Protein AF-A0A2E5CBN3-F1 (afdb_monomer_lite)

Foldseek 3Di:
DDDDPPPPPPPPPPQLVQVVVLVVDPLSVLVLQCCVCVPVNDPGSVRVSPDDFFDDKDKDKDPCDDDVVCRPFTWMWIWTHGPFKIWIWIAGSRVGGTPDIDMDTPD

Secondary structure (DSSP, 8-state):
-------------THHHHHHHHTT-HHHHHHHHIIIIIIT--S-HHHHHT-SS-SEEEEEE-TT---TT-TT--EEEEEEE-SSEEEEEEEETTTTEEEEEEEEE--

Radius of gyration: 17.59 Å; chains: 1; bounding box: 34×34×66 Å

pLDDT: mean 86.28, std 16.52, range [38.69, 98.19]

Structure (mmCIF, N/CA/C/O backbone):
data_AF-A0A2E5CBN3-F1
#
_entry.id   AF-A0A2E5CBN3-F1
#
loop_
_atom_site.group_PDB
_atom_site.id
_atom_site.type_symbol
_atom_site.label_atom_id
_atom_site.label_alt_id
_atom_site.label_comp_id
_atom_site.label_asym_id
_atom_site.label_entity_id
_atom_site.label_seq_id
_atom_site.pdbx_PDB_ins_code
_atom_site.Cartn_x
_atom_site.Cartn_y
_atom_site.Cartn_z
_atom_site.occupancy
_atom_site.B_iso_or_equiv
_atom_site.auth_seq_id
_atom_site.auth_comp_id
_atom_site.auth_asym_id
_atom_site.auth_atom_id
_atom_site.pdbx_PDB_model_num
ATOM 1 N N . MET A 1 1 ? -19.555 -25.299 46.881 1.00 38.69 1 MET A N 1
ATOM 2 C CA . MET A 1 1 ? -18.994 -24.138 46.156 1.00 38.69 1 MET A CA 1
ATOM 3 C C . MET A 1 1 ? -19.001 -24.475 44.674 1.00 38.69 1 MET A C 1
ATOM 5 O O . MET A 1 1 ? -18.333 -25.422 44.290 1.00 38.69 1 MET A O 1
ATOM 9 N N . LYS A 1 2 ? -19.847 -23.811 43.877 1.00 40.69 2 LYS A N 1
ATOM 10 C CA . LYS A 1 2 ? -19.950 -24.037 42.427 1.00 40.69 2 LYS A CA 1
ATOM 11 C C . LYS A 1 2 ? -19.007 -23.062 41.725 1.00 40.69 2 LYS A C 1
ATOM 13 O O . LYS A 1 2 ? -19.270 -21.865 41.715 1.00 40.69 2 LYS A O 1
ATOM 18 N N . THR A 1 3 ? -17.902 -23.568 41.197 1.00 48.91 3 THR A N 1
ATOM 19 C CA . THR A 1 3 ? -16.947 -22.812 40.383 1.00 48.91 3 THR A CA 1
ATOM 20 C C . THR A 1 3 ? -17.568 -22.580 39.007 1.00 48.91 3 THR A C 1
ATOM 22 O O . THR A 1 3 ? -17.665 -23.496 38.196 1.00 48.91 3 THR A O 1
ATOM 25 N N . ILE A 1 4 ? -18.048 -21.361 38.763 1.00 57.66 4 ILE A N 1
ATOM 26 C CA . ILE A 1 4 ? -18.465 -20.908 37.434 1.00 57.66 4 ILE A CA 1
ATOM 27 C C . ILE A 1 4 ? -17.188 -20.493 36.703 1.00 57.66 4 ILE A C 1
ATOM 29 O O . ILE A 1 4 ? -16.579 -19.475 37.022 1.00 57.66 4 ILE A O 1
ATOM 33 N N . PHE A 1 5 ? -16.754 -21.329 35.762 1.00 51.06 5 PHE A N 1
ATOM 34 C CA . PHE A 1 5 ? -15.667 -21.023 34.841 1.00 51.06 5 PHE A CA 1
ATOM 35 C C . PHE A 1 5 ? -16.190 -19.998 33.826 1.00 51.06 5 PHE A C 1
ATOM 37 O O . PHE A 1 5 ? -16.968 -20.336 32.935 1.00 51.06 5 PHE A O 1
ATOM 44 N N . PHE A 1 6 ? -15.807 -18.732 33.990 1.00 52.16 6 PHE A N 1
ATOM 45 C CA . PHE A 1 6 ? -16.027 -17.703 32.978 1.00 52.16 6 PHE A CA 1
ATOM 46 C C . PHE A 1 6 ? -15.103 -17.994 31.793 1.00 52.16 6 PHE A C 1
ATOM 48 O O . PHE A 1 6 ? -13.895 -17.778 31.855 1.00 52.16 6 PHE A O 1
ATOM 55 N N . PHE A 1 7 ? -15.679 -18.521 30.716 1.00 49.94 7 PHE A N 1
ATOM 56 C CA . PHE A 1 7 ? -15.010 -18.645 29.429 1.00 49.94 7 PHE A CA 1
ATOM 57 C C . PHE A 1 7 ? -14.899 -17.231 28.837 1.00 49.94 7 PHE A C 1
ATOM 59 O O . PHE A 1 7 ? -15.858 -16.713 28.266 1.00 49.94 7 PHE A O 1
ATOM 66 N N . LEU A 1 8 ? -13.753 -16.569 29.029 1.00 47.59 8 LEU A N 1
ATOM 67 C CA . LEU A 1 8 ? -13.408 -15.381 28.251 1.00 47.59 8 LEU A CA 1
ATOM 68 C C . LEU A 1 8 ? -13.242 -15.826 26.795 1.00 47.59 8 LEU A C 1
ATOM 70 O O . LEU A 1 8 ? -12.199 -16.354 26.413 1.00 47.59 8 LEU A O 1
ATOM 74 N N . MET A 1 9 ? -14.276 -15.631 25.978 1.00 49.75 9 MET A N 1
ATOM 75 C CA . MET A 1 9 ? -14.101 -15.627 24.531 1.00 49.75 9 MET A CA 1
ATOM 76 C C . MET A 1 9 ? -13.244 -14.412 24.183 1.00 49.75 9 MET A C 1
ATOM 78 O O . MET A 1 9 ? -13.728 -13.282 24.151 1.00 49.75 9 MET A O 1
ATOM 82 N N . ALA A 1 10 ? -11.956 -14.647 23.954 1.00 50.69 10 ALA A N 1
ATOM 83 C CA . ALA A 1 10 ? -11.115 -13.704 23.243 1.00 50.69 10 ALA A CA 1
ATOM 84 C C . ALA A 1 10 ? -11.666 -13.604 21.816 1.00 50.69 10 ALA A C 1
ATOM 86 O O . ALA A 1 10 ? -11.451 -14.488 20.988 1.00 50.69 10 ALA A O 1
ATOM 87 N N . VAL A 1 11 ? -12.444 -12.557 21.552 1.00 49.88 11 VAL A N 1
ATOM 88 C CA . VAL A 1 11 ? -12.840 -12.185 20.195 1.00 49.88 11 VAL A CA 1
ATOM 89 C C . VAL A 1 11 ? -11.599 -11.579 19.549 1.00 49.88 11 VAL A C 1
ATOM 91 O O . VAL A 1 11 ? -11.371 -10.375 19.620 1.00 49.88 11 VAL A O 1
ATOM 94 N N . SER A 1 12 ? -10.731 -12.422 18.996 1.00 50.66 12 SER A N 1
ATOM 95 C CA . SER A 1 12 ? -9.641 -11.966 18.139 1.00 50.66 12 SER A CA 1
ATOM 96 C C . SER A 1 12 ? -10.286 -11.307 16.921 1.00 50.66 12 SER A C 1
ATOM 98 O O . SER A 1 12 ? -10.984 -11.971 16.153 1.00 50.66 12 SER A O 1
ATOM 100 N N . SER A 1 13 ? -10.115 -9.996 16.765 1.00 52.97 13 SER A N 1
ATOM 101 C CA . SER A 1 13 ? -10.627 -9.263 15.612 1.00 52.97 13 SER A CA 1
ATOM 102 C C . SER A 1 13 ? -10.019 -9.845 14.331 1.00 52.97 13 SER A C 1
ATOM 104 O O . SER A 1 13 ? -8.805 -9.853 14.142 1.00 52.97 13 SER A O 1
ATOM 106 N N . VAL A 1 14 ? -10.873 -10.349 13.436 1.00 53.47 14 VAL A N 1
ATOM 107 C CA . VAL A 1 14 ? -10.463 -10.964 12.158 1.00 53.47 14 VAL A CA 1
ATOM 108 C C . VAL A 1 14 ? -9.630 -9.991 11.305 1.00 53.47 14 VAL A C 1
ATOM 110 O O . VAL A 1 14 ? -8.757 -10.421 10.568 1.00 53.47 14 VAL A O 1
ATOM 113 N N . LYS A 1 15 ? -9.796 -8.676 11.488 1.00 55.41 15 LYS A N 1
ATOM 114 C CA . LYS A 1 15 ? -9.098 -7.621 10.733 1.00 55.41 15 LYS A CA 1
ATOM 115 C C . LYS A 1 15 ? -7.606 -7.482 11.045 1.00 55.41 15 LYS A C 1
ATOM 117 O O . LYS A 1 15 ? -6.818 -7.147 10.166 1.00 55.41 15 LYS A O 1
ATOM 122 N N . ALA A 1 16 ? -7.183 -7.795 12.273 1.00 57.44 16 ALA A N 1
ATOM 123 C CA . ALA A 1 16 ? -5.759 -7.795 12.617 1.00 57.44 16 ALA A CA 1
ATOM 124 C C . ALA A 1 16 ? -4.986 -8.907 11.871 1.00 57.44 16 ALA A C 1
ATOM 126 O O . ALA A 1 16 ? -3.759 -8.852 11.757 1.00 57.44 16 ALA A O 1
ATOM 127 N N . TYR A 1 17 ? -5.697 -9.913 11.346 1.00 66.25 17 TYR A N 1
ATOM 128 C CA . TYR A 1 17 ? -5.106 -11.056 10.657 1.00 66.25 17 TYR A CA 1
ATOM 129 C C . TYR A 1 17 ? -4.481 -10.688 9.306 1.00 66.25 17 TYR A C 1
ATOM 131 O O . TYR A 1 17 ? -3.398 -11.179 8.991 1.00 66.25 17 TYR A O 1
ATOM 139 N N . GLU A 1 18 ? -5.118 -9.819 8.519 1.00 82.50 18 GLU A N 1
ATOM 140 C CA . GLU A 1 18 ? -4.651 -9.470 7.168 1.00 82.50 18 GLU A CA 1
ATOM 141 C C . GLU A 1 18 ? -3.301 -8.759 7.212 1.00 82.50 18 GLU A C 1
ATOM 143 O O . GLU A 1 18 ? -2.340 -9.198 6.577 1.00 82.50 18 GLU A O 1
ATOM 148 N N . CYS A 1 19 ? -3.183 -7.725 8.051 1.00 89.44 19 CYS A N 1
ATOM 149 C CA . CYS A 1 19 ? -1.904 -7.065 8.284 1.00 89.44 19 CYS A CA 1
ATOM 150 C C . CYS A 1 19 ? -0.844 -8.060 8.766 1.00 89.44 19 CYS A C 1
ATOM 152 O O . CYS A 1 19 ? 0.248 -8.101 8.200 1.00 89.44 19 CYS A O 1
ATOM 154 N N . ALA A 1 20 ? -1.160 -8.906 9.754 1.00 89.75 20 ALA A N 1
ATOM 155 C CA . ALA A 1 20 ? -0.226 -9.912 10.261 1.00 89.75 20 ALA A CA 1
ATOM 156 C C . ALA A 1 20 ? 0.227 -10.906 9.175 1.00 89.75 20 ALA A C 1
ATOM 158 O O . ALA A 1 20 ? 1.378 -11.348 9.175 1.00 89.75 20 ALA A O 1
ATOM 159 N N . HIS A 1 21 ? -0.650 -11.243 8.229 1.00 89.56 21 HIS A N 1
ATOM 160 C CA . HIS A 1 21 ? -0.308 -12.064 7.076 1.00 89.56 21 HIS A CA 1
ATOM 161 C C . HIS A 1 21 ? 0.649 -11.332 6.123 1.00 89.56 21 HIS A C 1
ATOM 163 O O . HIS A 1 21 ? 1.645 -11.916 5.691 1.00 89.56 21 HIS A O 1
ATOM 169 N N . PHE A 1 22 ? 0.406 -10.050 5.842 1.00 93.94 22 PHE A N 1
ATOM 170 C CA . PHE A 1 22 ? 1.279 -9.235 4.992 1.00 93.94 22 PHE A CA 1
ATOM 171 C C . PHE A 1 22 ? 2.653 -8.974 5.610 1.00 93.94 22 PHE A C 1
ATOM 173 O O . PHE A 1 22 ? 3.625 -8.875 4.867 1.00 93.94 22 PHE A O 1
ATOM 180 N N . MET A 1 23 ? 2.765 -8.948 6.943 1.00 93.44 23 MET A N 1
ATOM 181 C CA . MET A 1 23 ? 4.040 -8.733 7.643 1.00 93.44 23 MET A CA 1
ATOM 182 C C . MET A 1 23 ? 5.111 -9.805 7.366 1.00 93.44 23 MET A C 1
ATOM 184 O O . MET A 1 23 ? 6.268 -9.628 7.739 1.00 93.44 23 MET A O 1
ATOM 188 N N . LYS A 1 24 ? 4.752 -10.920 6.719 1.00 93.88 24 LYS A N 1
ATOM 189 C CA . LYS A 1 24 ? 5.677 -12.007 6.360 1.00 93.88 24 LYS A CA 1
ATOM 190 C C . LYS A 1 24 ? 6.430 -11.770 5.047 1.00 93.88 24 LYS A C 1
ATOM 192 O O . LYS A 1 24 ? 7.335 -12.538 4.735 1.00 93.88 24 LYS A O 1
ATOM 197 N N . ASP A 1 25 ? 6.053 -10.748 4.283 1.00 95.81 25 ASP A N 1
ATOM 198 C CA . ASP A 1 25 ? 6.631 -10.418 2.981 1.00 95.81 25 ASP A CA 1
ATOM 199 C C . ASP A 1 25 ? 7.115 -8.964 2.983 1.00 95.81 25 ASP A C 1
ATOM 201 O O . ASP A 1 25 ? 6.337 -8.035 3.201 1.00 95.81 25 ASP A O 1
ATOM 205 N N . GLN A 1 26 ? 8.410 -8.755 2.736 1.00 95.56 26 GLN A N 1
ATOM 206 C CA . GLN A 1 26 ? 9.023 -7.430 2.829 1.00 95.56 26 GLN A CA 1
ATOM 207 C C . GLN A 1 26 ? 8.451 -6.433 1.808 1.00 95.56 26 GLN A C 1
ATOM 209 O O . GLN A 1 26 ? 8.262 -5.265 2.149 1.00 95.56 26 GLN A O 1
ATOM 214 N N . GLY A 1 27 ? 8.139 -6.872 0.586 1.00 95.81 27 GLY A N 1
ATOM 215 C CA . GLY A 1 27 ? 7.562 -6.005 -0.443 1.00 95.81 27 GLY A CA 1
ATOM 216 C C . GLY A 1 27 ? 6.142 -5.573 -0.084 1.00 95.81 27 GLY A C 1
ATOM 217 O O . GLY A 1 27 ? 5.768 -4.409 -0.265 1.00 95.81 27 GLY A O 1
ATOM 218 N N . LYS A 1 28 ? 5.369 -6.475 0.531 1.00 97.12 28 LYS A N 1
ATOM 219 C CA . LYS A 1 28 ? 4.051 -6.144 1.086 1.00 97.12 28 LYS A CA 1
ATOM 220 C C . LYS A 1 28 ? 4.152 -5.182 2.269 1.00 97.12 28 LYS A C 1
ATOM 222 O O . LYS A 1 28 ? 3.406 -4.207 2.306 1.00 97.12 28 LYS A O 1
ATOM 2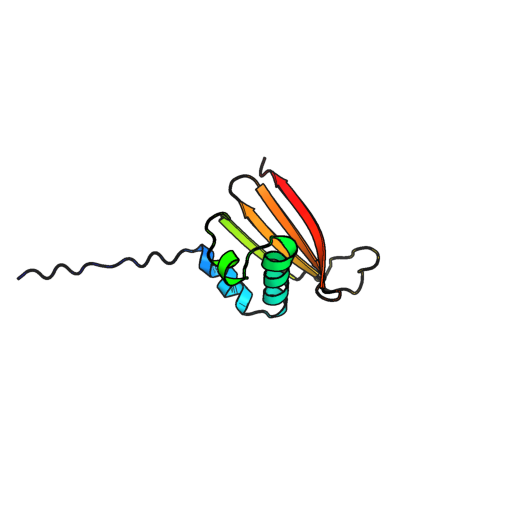27 N N . VAL A 1 29 ? 5.083 -5.402 3.200 1.00 97.19 29 VAL A N 1
ATOM 228 C CA . VAL A 1 29 ? 5.317 -4.491 4.337 1.00 97.19 29 VAL A CA 1
ATOM 229 C C . VAL A 1 29 ? 5.664 -3.091 3.854 1.00 97.19 29 VAL A C 1
ATOM 231 O O . VAL A 1 29 ? 5.082 -2.118 4.331 1.00 97.19 29 VAL A O 1
ATOM 234 N N . GLU A 1 30 ? 6.576 -2.980 2.893 1.00 97.56 30 GLU A N 1
ATOM 235 C CA . GLU A 1 30 ? 6.978 -1.698 2.319 1.00 97.56 30 GLU A CA 1
ATOM 236 C C . GLU A 1 30 ? 5.793 -0.991 1.652 1.00 97.56 30 GLU A C 1
ATOM 238 O O . GLU A 1 30 ? 5.509 0.167 1.961 1.00 97.56 30 GLU A O 1
ATOM 243 N N . THR A 1 31 ? 5.048 -1.712 0.808 1.00 97.62 31 THR A N 1
ATOM 244 C CA . THR A 1 31 ? 3.853 -1.190 0.128 1.00 97.62 31 THR A CA 1
ATOM 245 C C . THR A 1 31 ? 2.822 -0.671 1.123 1.00 97.62 31 THR A C 1
ATOM 247 O O . THR A 1 31 ? 2.275 0.425 0.955 1.00 97.62 31 THR A O 1
ATOM 250 N N . LEU A 1 32 ? 2.549 -1.455 2.168 1.00 96.19 32 LEU A N 1
ATOM 251 C CA . LEU A 1 32 ? 1.555 -1.125 3.178 1.00 96.19 32 LEU A CA 1
ATOM 252 C C . LEU A 1 32 ? 2.012 0.066 4.023 1.00 96.19 32 LEU A C 1
ATOM 254 O O . LEU A 1 32 ? 1.233 0.990 4.232 1.00 96.19 32 LEU A O 1
ATOM 258 N N . THR A 1 33 ? 3.285 0.094 4.426 1.00 97.31 33 THR A N 1
ATOM 259 C CA . THR A 1 33 ? 3.886 1.208 5.178 1.00 97.31 33 THR A CA 1
ATOM 260 C C . THR A 1 33 ? 3.816 2.500 4.379 1.00 97.31 33 THR A C 1
ATOM 262 O O . THR A 1 33 ? 3.291 3.499 4.870 1.00 97.31 33 THR A O 1
ATOM 265 N N . HIS A 1 34 ? 4.2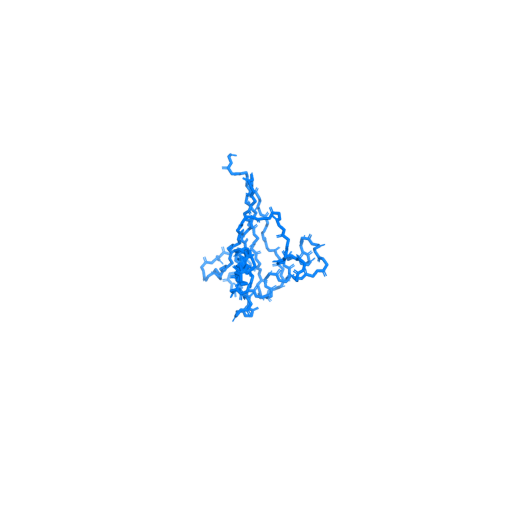88 2.478 3.130 1.00 97.94 34 HIS A N 1
ATOM 266 C CA . HIS A 1 34 ? 4.270 3.654 2.270 1.00 97.94 34 HIS A CA 1
ATOM 267 C C . HIS A 1 34 ? 2.833 4.125 2.029 1.00 97.94 34 HIS A C 1
ATOM 269 O O . HIS A 1 34 ? 2.543 5.317 2.099 1.00 97.94 34 HIS A O 1
ATOM 275 N N . THR A 1 35 ? 1.900 3.221 1.735 1.00 96.75 35 THR A N 1
ATOM 276 C CA . THR A 1 35 ? 0.522 3.640 1.453 1.00 96.75 35 THR A CA 1
ATOM 277 C C . THR A 1 35 ? -0.163 4.195 2.704 1.00 96.75 35 THR A C 1
ATOM 279 O O . THR A 1 35 ? -0.786 5.254 2.631 1.00 96.75 35 THR A O 1
ATOM 282 N N . ALA A 1 36 ? -0.010 3.543 3.858 1.00 95.62 36 ALA A N 1
ATOM 283 C CA . ALA A 1 36 ? -0.608 3.981 5.116 1.00 95.62 36 ALA A CA 1
ATOM 284 C C . ALA A 1 36 ? -0.055 5.338 5.583 1.00 95.62 36 ALA A C 1
ATOM 286 O O . ALA A 1 36 ? -0.826 6.262 5.848 1.00 95.62 36 ALA A O 1
ATOM 287 N N . VAL A 1 37 ? 1.269 5.482 5.640 1.00 96.50 37 VAL A N 1
ATOM 288 C CA . VAL A 1 37 ? 1.919 6.672 6.208 1.00 96.50 37 VAL A CA 1
ATOM 289 C C . VAL A 1 37 ? 2.002 7.797 5.181 1.00 96.50 37 VAL A C 1
ATOM 291 O O . VAL A 1 37 ? 1.525 8.904 5.419 1.00 96.50 37 VAL A O 1
ATOM 294 N N . GLU A 1 38 ? 2.540 7.526 3.993 1.00 95.75 38 GLU A N 1
ATOM 295 C CA . GLU A 1 38 ? 2.839 8.593 3.034 1.00 95.75 38 GLU A CA 1
ATOM 296 C C . GLU A 1 38 ? 1.622 9.032 2.227 1.00 95.75 38 GLU A C 1
ATOM 298 O O . GLU A 1 38 ? 1.512 10.207 1.874 1.00 95.75 38 GLU A O 1
ATOM 303 N N . VAL A 1 39 ? 0.686 8.128 1.935 1.00 95.81 39 VAL A N 1
ATOM 304 C CA . VAL A 1 39 ? -0.466 8.450 1.075 1.00 95.81 39 VAL A CA 1
ATOM 305 C C . VAL A 1 39 ? -1.729 8.710 1.881 1.00 95.81 39 VAL A C 1
ATOM 307 O O . VAL A 1 39 ? -2.456 9.658 1.583 1.00 95.81 39 VAL A O 1
ATOM 310 N N . LEU A 1 40 ? -2.003 7.879 2.884 1.00 94.44 40 LEU A N 1
ATOM 311 C CA . LEU A 1 40 ? -3.197 7.991 3.722 1.00 94.44 40 LEU A CA 1
ATOM 312 C C . LEU A 1 40 ? -2.980 8.821 4.991 1.00 94.44 40 LEU A C 1
ATOM 314 O O . LEU A 1 40 ? -3.965 9.202 5.615 1.00 94.44 40 LEU A O 1
ATOM 318 N N . LYS A 1 41 ? -1.726 9.167 5.314 1.00 95.94 41 LYS A N 1
ATOM 319 C CA . LYS A 1 41 ? -1.354 10.044 6.434 1.00 95.94 41 LYS A CA 1
ATOM 320 C C . LYS A 1 41 ? -1.729 9.493 7.813 1.00 95.94 41 LYS A C 1
ATOM 322 O O . LYS A 1 41 ? -1.999 10.267 8.725 1.00 95.94 41 LYS A O 1
ATOM 327 N N . TYR A 1 42 ? -1.711 8.170 7.973 1.00 93.81 42 TYR A N 1
ATOM 328 C CA . TYR A 1 42 ? -1.717 7.555 9.301 1.00 93.81 42 TYR A CA 1
ATOM 329 C C . TYR A 1 42 ? -0.375 7.798 9.998 1.00 93.81 42 TYR A C 1
ATOM 331 O O . TYR A 1 42 ? 0.671 7.779 9.351 1.00 93.81 42 TYR A O 1
ATOM 339 N N . ASP A 1 43 ? -0.392 7.945 11.324 1.00 95.00 43 ASP A N 1
ATOM 340 C CA . ASP A 1 43 ? 0.829 8.188 12.113 1.00 95.00 43 ASP A CA 1
ATOM 341 C C . ASP A 1 43 ? 1.841 7.041 12.010 1.00 95.00 43 ASP A C 1
ATOM 343 O O . ASP A 1 43 ? 3.048 7.232 12.140 1.00 95.00 43 ASP A O 1
ATOM 347 N N . SER A 1 44 ? 1.343 5.818 11.820 1.00 95.06 44 SER A N 1
ATOM 348 C CA . SER A 1 44 ? 2.166 4.625 11.664 1.00 95.06 44 SER A CA 1
ATOM 349 C C . SER A 1 44 ? 1.401 3.508 10.962 1.00 95.06 44 SER A C 1
ATOM 351 O O . SER A 1 44 ? 0.168 3.488 10.937 1.00 95.06 44 SER A O 1
ATOM 353 N N . LEU A 1 45 ? 2.145 2.517 10.463 1.00 92.94 45 LEU A N 1
ATOM 354 C CA . LEU A 1 45 ? 1.559 1.271 9.971 1.00 92.94 45 LEU A CA 1
ATOM 355 C C . LEU A 1 45 ? 0.762 0.534 11.061 1.00 92.94 45 LEU A C 1
ATOM 357 O O . LEU A 1 45 ? -0.278 -0.047 10.774 1.00 92.94 45 LEU A O 1
ATOM 361 N N . GLY A 1 46 ? 1.230 0.581 12.313 1.00 91.69 46 GLY A N 1
ATOM 362 C CA . GLY A 1 46 ? 0.533 -0.033 13.442 1.00 91.69 46 GLY A CA 1
ATOM 363 C C . GLY A 1 46 ? -0.854 0.570 13.649 1.00 91.69 46 GLY A C 1
ATOM 364 O O . GLY A 1 46 ? -1.817 -0.180 13.756 1.00 91.69 46 GLY A O 1
ATOM 365 N N . HIS A 1 47 ? -0.957 1.904 13.608 1.00 91.88 47 HIS A N 1
ATOM 366 C CA . HIS A 1 47 ? -2.235 2.612 13.711 1.00 91.88 47 HIS A CA 1
ATOM 367 C C . HIS A 1 47 ? -3.190 2.188 12.588 1.00 91.88 47 HIS A C 1
ATOM 369 O O . HIS A 1 47 ? -4.321 1.797 12.867 1.00 91.88 47 HIS A O 1
ATOM 375 N N . PHE A 1 48 ? -2.706 2.167 11.340 1.00 93.00 48 PHE A N 1
ATOM 376 C CA . PHE A 1 48 ? -3.490 1.690 10.200 1.00 93.00 48 PHE A CA 1
ATOM 377 C C . PHE A 1 48 ? -4.018 0.265 10.419 1.00 93.00 48 PHE A C 1
ATOM 379 O O . PHE A 1 48 ? -5.207 0.035 10.263 1.00 93.00 48 PHE A O 1
ATOM 386 N N . CYS A 1 49 ? -3.163 -0.667 10.848 1.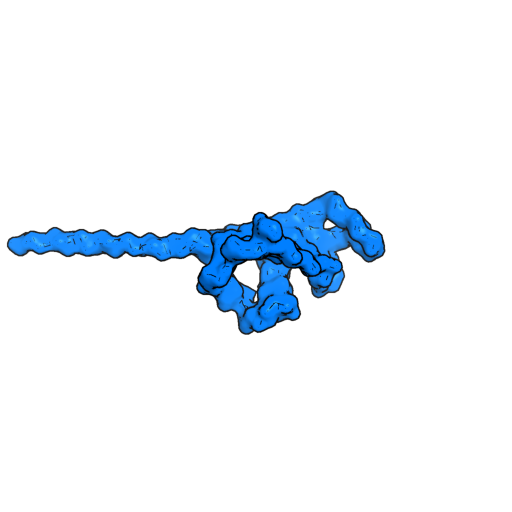00 91.38 49 CYS A N 1
ATOM 387 C CA . CYS A 1 49 ? -3.513 -2.080 11.020 1.00 91.38 49 CYS A CA 1
ATOM 388 C C . CYS A 1 49 ? -4.460 -2.388 12.190 1.00 91.38 49 CYS A C 1
ATOM 390 O O . CYS A 1 49 ? -4.961 -3.510 12.287 1.00 91.38 49 CYS A O 1
ATOM 392 N N . THR A 1 50 ? -4.674 -1.430 13.091 1.00 87.56 50 THR A N 1
ATOM 393 C CA . THR A 1 50 ? -5.610 -1.549 14.220 1.00 87.56 50 THR A CA 1
ATOM 394 C C . THR A 1 50 ? -6.892 -0.738 14.027 1.00 87.56 50 THR A C 1
ATOM 396 O O . THR A 1 50 ? -7.740 -0.742 14.912 1.00 87.56 50 THR A O 1
ATOM 399 N N . GLU A 1 51 ? -7.027 -0.024 12.907 1.00 76.44 51 GLU A N 1
ATOM 400 C CA . GLU A 1 51 ? -8.182 0.824 12.605 1.00 76.44 51 GLU A CA 1
ATOM 401 C C . GLU A 1 51 ? -9.413 -0.009 12.207 1.00 76.44 51 GLU A C 1
ATOM 403 O O . GLU A 1 51 ? -9.321 -0.968 11.440 1.00 76.44 51 GLU A O 1
ATOM 408 N N . ASP A 1 52 ? -10.602 0.398 12.662 1.00 69.25 52 ASP A N 1
ATOM 409 C CA . ASP A 1 52 ? -11.839 -0.375 12.464 1.00 69.25 52 ASP A CA 1
ATOM 410 C C . ASP A 1 52 ? -12.648 0.024 11.215 1.00 69.25 52 ASP A C 1
ATOM 412 O O . ASP A 1 52 ? -13.690 -0.574 10.921 1.00 69.25 52 ASP A O 1
ATOM 416 N N . GLN A 1 53 ? -12.187 1.017 10.453 1.00 81.56 53 GLN A N 1
ATOM 417 C CA . GLN A 1 53 ? -12.976 1.647 9.386 1.00 81.56 53 GLN A CA 1
ATOM 418 C C . GLN A 1 53 ? -13.080 0.834 8.090 1.00 81.56 53 GLN A C 1
ATOM 420 O O . GLN A 1 53 ? -14.070 0.972 7.366 1.00 81.56 53 GLN A O 1
ATOM 425 N N . TYR A 1 54 ? -12.081 0.013 7.769 1.00 88.06 54 TYR A N 1
ATOM 426 C CA . TYR A 1 54 ? -12.122 -0.871 6.604 1.00 88.06 54 TYR A CA 1
ATOM 427 C C . TYR A 1 54 ? -12.602 -2.272 7.007 1.00 88.06 54 TYR A C 1
ATOM 429 O O . TYR A 1 54 ? -12.488 -2.686 8.160 1.00 88.06 54 TYR A O 1
ATOM 437 N N . LEU A 1 55 ? -13.233 -2.969 6.070 1.00 89.00 55 LEU A N 1
ATOM 438 C CA . LEU A 1 55 ? -13.791 -4.306 6.232 1.00 89.00 55 LEU A CA 1
ATOM 439 C C . LEU A 1 55 ? -12.772 -5.398 5.911 1.00 89.00 55 LEU A C 1
ATOM 441 O O . LEU A 1 55 ? -12.794 -6.418 6.589 1.00 89.00 55 LEU A O 1
ATOM 445 N N . ASP A 1 56 ? -11.937 -5.166 4.898 1.00 89.88 56 ASP A N 1
ATOM 446 C CA . ASP A 1 56 ? -11.000 -6.141 4.336 1.00 89.88 56 ASP A CA 1
ATOM 447 C C . ASP A 1 56 ? -9.857 -5.425 3.590 1.00 89.88 56 ASP A C 1
ATOM 449 O O . ASP A 1 56 ? -10.014 -4.284 3.117 1.00 89.88 56 ASP A O 1
ATOM 453 N N . LEU A 1 57 ? -8.718 -6.104 3.487 1.00 93.56 57 LEU A N 1
ATOM 454 C CA . LEU A 1 57 ? -7.506 -5.687 2.799 1.00 93.56 57 LEU A CA 1
ATOM 455 C C . LEU A 1 57 ? -7.010 -6.796 1.868 1.00 93.56 57 LEU A C 1
ATOM 457 O O . LEU A 1 57 ? -6.696 -7.904 2.298 1.00 93.56 57 LEU A O 1
ATOM 461 N N . GLU A 1 58 ? -6.756 -6.443 0.609 1.00 94.81 58 GLU A N 1
ATOM 462 C CA . GLU A 1 58 ? -6.047 -7.315 -0.328 1.00 94.81 58 GLU A CA 1
ATOM 463 C C . GLU A 1 58 ? -4.711 -6.694 -0.723 1.00 94.81 58 GLU A C 1
ATOM 465 O O . GLU A 1 58 ? -4.654 -5.537 -1.137 1.00 94.81 58 GLU A O 1
ATOM 470 N N . LEU A 1 59 ? -3.622 -7.464 -0.658 1.00 96.81 59 LEU A N 1
ATOM 471 C CA . LEU A 1 59 ? -2.303 -6.986 -1.066 1.00 96.81 59 LEU A CA 1
ATOM 472 C C . LEU A 1 59 ? -1.532 -8.047 -1.845 1.00 96.81 59 LEU A C 1
ATOM 474 O O . LEU A 1 59 ? -1.130 -9.077 -1.291 1.00 96.81 59 LEU A O 1
ATOM 478 N N . ASN A 1 60 ? -1.290 -7.770 -3.127 1.00 96.75 60 ASN A N 1
ATOM 479 C CA . ASN A 1 60 ? -0.710 -8.721 -4.073 1.00 96.75 60 ASN A CA 1
ATOM 480 C C . ASN A 1 60 ? 0.359 -8.079 -4.963 1.00 96.75 60 ASN A C 1
ATOM 482 O O . ASN A 1 60 ? 0.212 -6.937 -5.393 1.00 96.75 60 ASN A O 1
ATOM 486 N N . PHE A 1 61 ? 1.410 -8.839 -5.269 1.00 97.00 61 PHE A N 1
ATOM 487 C CA . PHE A 1 61 ? 2.380 -8.479 -6.302 1.00 97.00 61 PHE A CA 1
ATOM 488 C C . PHE A 1 61 ? 1.732 -8.563 -7.694 1.00 97.00 61 PHE A C 1
ATOM 490 O O . PHE A 1 61 ? 0.883 -9.427 -7.929 1.00 97.00 61 PHE A O 1
ATOM 497 N N . MET A 1 62 ? 2.117 -7.678 -8.613 1.00 96.44 62 MET A N 1
ATOM 498 C CA . MET A 1 62 ? 1.548 -7.573 -9.959 1.00 96.44 62 MET A CA 1
ATOM 499 C C . MET A 1 62 ? 2.587 -7.914 -11.046 1.00 96.44 62 MET A C 1
ATOM 501 O O . MET A 1 62 ? 3.058 -7.016 -11.738 1.00 96.44 62 MET A O 1
ATOM 505 N N . PRO A 1 63 ? 2.913 -9.199 -11.280 1.00 89.75 63 PRO A N 1
ATOM 506 C CA . PRO A 1 63 ? 4.000 -9.596 -12.188 1.00 89.75 63 PRO A CA 1
ATOM 507 C C . PRO A 1 63 ? 3.780 -9.244 -13.671 1.00 89.75 63 PRO A C 1
ATOM 509 O O . PRO A 1 63 ? 4.717 -9.312 -14.453 1.00 89.75 63 PRO A O 1
ATOM 512 N N . ASN A 1 64 ? 2.553 -8.899 -14.076 1.00 88.06 64 ASN A N 1
ATOM 513 C CA . ASN A 1 64 ? 2.190 -8.590 -15.468 1.00 88.06 64 ASN A CA 1
ATOM 514 C C . ASN A 1 64 ? 1.555 -7.197 -15.607 1.00 88.06 64 ASN A C 1
ATOM 516 O O . ASN A 1 64 ? 0.699 -6.976 -16.468 1.00 88.06 64 ASN A O 1
ATOM 520 N N . TYR A 1 65 ? 1.893 -6.269 -14.712 1.00 92.69 65 TYR A N 1
ATOM 521 C CA . TYR A 1 65 ? 1.406 -4.900 -14.798 1.00 92.69 65 TYR A CA 1
ATOM 522 C C . TYR A 1 65 ? 2.344 -4.049 -15.649 1.00 92.69 65 TYR A C 1
ATOM 524 O O . TYR A 1 65 ? 3.392 -3.607 -15.201 1.00 92.69 65 TYR A O 1
ATOM 532 N N . PHE A 1 66 ? 1.938 -3.802 -16.892 1.00 89.00 66 PHE A N 1
ATOM 533 C CA . PHE A 1 66 ? 2.704 -2.988 -17.828 1.00 89.00 66 PHE A CA 1
ATOM 534 C C . PHE A 1 66 ? 2.128 -1.578 -17.887 1.00 89.00 66 PHE A C 1
ATOM 536 O O . PHE A 1 66 ? 1.115 -1.329 -18.545 1.00 89.00 66 PHE A O 1
ATOM 543 N N . LYS A 1 67 ? 2.786 -0.642 -17.203 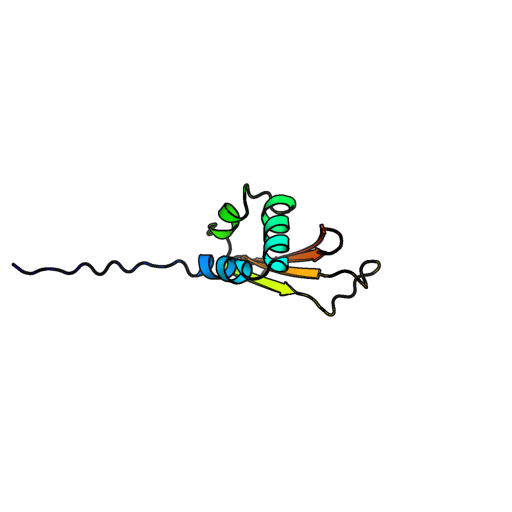1.00 91.12 67 LYS A N 1
ATOM 544 C CA . LYS A 1 67 ? 2.490 0.786 -17.316 1.00 91.12 67 LYS A CA 1
ATOM 545 C C . LYS A 1 67 ? 3.574 1.478 -18.134 1.00 91.12 67 LYS A C 1
ATOM 547 O O . LYS A 1 67 ? 4.758 1.214 -17.963 1.00 91.12 67 LYS A O 1
ATOM 552 N N . TYR A 1 68 ? 3.155 2.384 -19.017 1.00 92.38 68 TYR A N 1
ATOM 553 C CA . TYR A 1 68 ? 4.070 3.162 -19.849 1.00 92.38 68 TYR A CA 1
ATOM 554 C C . TYR A 1 68 ? 5.113 3.900 -18.992 1.00 92.38 68 TYR A C 1
ATOM 556 O O . TYR A 1 68 ? 4.733 4.639 -18.081 1.00 92.38 68 TYR A O 1
ATOM 564 N N . ARG A 1 69 ? 6.403 3.734 -19.321 1.00 91.94 69 ARG A N 1
ATOM 565 C CA . ARG A 1 69 ? 7.603 4.206 -18.589 1.00 91.94 69 ARG A CA 1
ATOM 566 C C . ARG A 1 69 ? 7.907 3.506 -17.260 1.00 91.94 69 ARG A C 1
ATOM 568 O O . ARG A 1 69 ? 8.793 3.953 -16.523 1.00 91.94 69 ARG A O 1
ATOM 575 N N . GLU A 1 70 ? 7.180 2.450 -16.935 1.00 92.88 70 GLU A N 1
ATOM 576 C CA . GLU A 1 70 ? 7.344 1.626 -15.736 1.00 92.88 70 GLU A CA 1
ATOM 577 C C . GLU A 1 70 ? 7.343 0.131 -16.105 1.00 92.88 70 GLU A C 1
ATOM 579 O O . GLU A 1 70 ? 7.011 -0.716 -15.288 1.00 92.88 70 GLU A O 1
ATOM 584 N N . GLU A 1 71 ? 7.686 -0.211 -17.349 1.00 92.38 71 GLU A N 1
ATOM 585 C CA . GLU A 1 71 ? 7.519 -1.556 -17.916 1.00 92.38 71 GLU A CA 1
ATOM 586 C C . GLU A 1 71 ? 8.398 -2.622 -17.251 1.00 92.38 71 GLU A C 1
ATOM 588 O O . GLU A 1 71 ? 8.076 -3.804 -17.312 1.00 92.38 71 GLU A O 1
ATOM 593 N N . ASN A 1 72 ? 9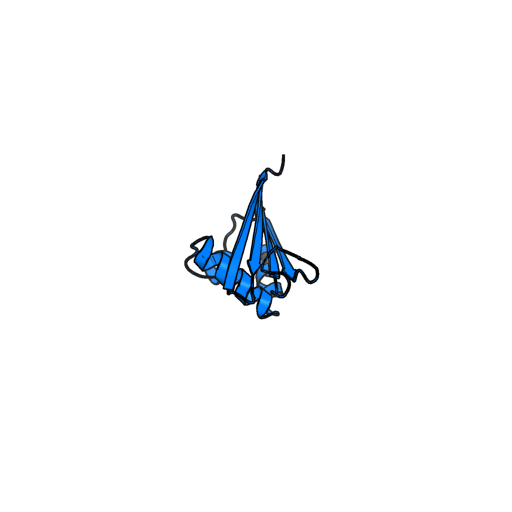.507 -2.197 -16.642 1.00 92.94 72 ASN A N 1
ATOM 594 C CA . ASN A 1 72 ? 10.450 -3.061 -15.929 1.00 92.94 72 ASN A CA 1
ATOM 595 C C . ASN A 1 72 ? 10.400 -2.845 -14.410 1.00 92.94 72 ASN A C 1
ATOM 597 O O . ASN A 1 72 ? 11.291 -3.312 -13.702 1.00 92.94 72 ASN A O 1
ATOM 601 N N . ASP A 1 73 ? 9.435 -2.063 -13.925 1.00 95.12 73 ASP A N 1
ATOM 602 C CA . ASP A 1 73 ? 9.309 -1.796 -12.501 1.00 95.12 73 ASP A CA 1
ATOM 603 C C . ASP A 1 73 ? 8.438 -2.869 -11.841 1.00 95.12 73 ASP A C 1
ATOM 605 O O . ASP A 1 73 ? 7.515 -3.410 -12.446 1.00 95.12 73 ASP A O 1
ATOM 609 N N . ASP A 1 74 ? 8.728 -3.146 -10.575 1.00 95.94 74 ASP A N 1
ATOM 610 C CA . ASP A 1 74 ? 7.931 -4.038 -9.751 1.00 95.94 74 ASP A CA 1
ATOM 611 C C . ASP A 1 74 ? 6.767 -3.264 -9.131 1.00 95.94 74 ASP A C 1
ATOM 613 O O . ASP A 1 74 ? 6.954 -2.172 -8.577 1.00 95.94 74 ASP A O 1
ATOM 617 N N . HIS A 1 75 ? 5.568 -3.851 -9.165 1.00 98.06 75 HIS A N 1
ATOM 618 C CA . HIS A 1 75 ? 4.377 -3.231 -8.590 1.00 98.06 75 HIS A CA 1
ATOM 619 C C . HIS A 1 75 ? 3.619 -4.143 -7.642 1.00 98.06 75 HIS A C 1
ATOM 621 O O . HIS A 1 75 ? 3.499 -5.352 -7.840 1.00 98.06 75 HIS A O 1
ATOM 627 N N . TYR A 1 76 ? 3.012 -3.517 -6.642 1.00 98.19 76 TYR A N 1
ATOM 628 C CA . TYR A 1 76 ? 2.070 -4.140 -5.727 1.00 98.19 76 TYR A CA 1
ATOM 629 C C . TYR A 1 76 ? 0.723 -3.432 -5.808 1.00 98.19 76 TYR A C 1
ATOM 631 O O . TYR A 1 76 ? 0.646 -2.205 -5.882 1.00 98.19 76 TYR A O 1
ATOM 639 N N . LYS A 1 77 ? -0.351 -4.214 -5.748 1.00 97.81 77 LYS A N 1
ATOM 640 C CA . LYS A 1 77 ? -1.725 -3.732 -5.644 1.00 97.81 77 LYS A CA 1
ATOM 641 C C . LYS A 1 77 ? -2.194 -3.883 -4.209 1.00 97.81 77 LYS A C 1
ATOM 643 O O . LYS A 1 77 ? -2.334 -5.015 -3.751 1.00 97.81 77 LYS A O 1
ATOM 648 N N . LEU A 1 78 ? -2.482 -2.768 -3.546 1.00 97.50 78 LEU A N 1
ATOM 649 C CA . LEU A 1 78 ? -3.241 -2.739 -2.299 1.00 97.50 78 LEU A CA 1
ATOM 650 C C . LEU A 1 78 ? -4.692 -2.366 -2.609 1.00 97.50 78 LEU A C 1
ATOM 652 O O . LEU A 1 78 ? -4.946 -1.349 -3.257 1.00 97.50 78 LEU A O 1
ATOM 656 N N . MET A 1 79 ? -5.642 -3.149 -2.120 1.00 96.38 79 MET A N 1
ATOM 657 C CA . MET A 1 79 ? -7.057 -2.803 -2.100 1.00 96.38 79 MET A CA 1
ATOM 658 C C . MET A 1 79 ? -7.521 -2.681 -0.657 1.00 96.38 79 MET A C 1
ATOM 660 O O . MET A 1 79 ? -7.226 -3.535 0.171 1.00 96.38 79 MET A O 1
ATOM 664 N N . ILE A 1 80 ? -8.231 -1.594 -0.372 1.00 94.81 80 ILE A N 1
ATOM 665 C CA . ILE A 1 80 ? -8.852 -1.331 0.923 1.00 94.81 80 ILE A CA 1
ATOM 666 C C . ILE A 1 80 ? -10.356 -1.292 0.702 1.00 94.81 80 ILE A C 1
ATOM 668 O O . ILE A 1 80 ? -10.863 -0.404 0.000 1.00 94.81 80 ILE A O 1
ATOM 672 N N . HIS A 1 81 ? -11.057 -2.250 1.293 1.00 93.12 81 HIS A N 1
ATOM 673 C CA . HIS A 1 81 ? -12.501 -2.381 1.190 1.00 93.12 81 HIS A CA 1
ATOM 674 C C . HIS A 1 81 ? -13.164 -1.697 2.380 1.00 93.12 81 HIS A C 1
ATOM 676 O O . HIS A 1 81 ? -12.919 -2.042 3.527 1.00 93.12 81 HIS A O 1
ATOM 682 N N . TYR A 1 82 ? -14.025 -0.722 2.116 1.00 91.25 82 TYR A N 1
ATOM 683 C CA . TYR A 1 82 ? -14.893 -0.085 3.105 1.00 91.25 82 TYR A CA 1
ATOM 684 C C . TYR A 1 82 ? -16.343 -0.518 2.859 1.00 91.25 82 TYR A C 1
ATOM 686 O O . TYR A 1 82 ? -16.657 -1.111 1.830 1.00 91.25 82 TYR A O 1
ATOM 694 N N . ALA A 1 83 ? -17.259 -0.144 3.755 1.00 90.25 83 ALA A N 1
ATOM 695 C CA . ALA A 1 83 ? -18.675 -0.502 3.628 1.00 90.25 83 ALA A CA 1
ATOM 696 C C . ALA A 1 83 ? -19.322 -0.093 2.285 1.00 90.25 83 ALA A C 1
ATOM 698 O O . ALA A 1 83 ? -20.115 -0.848 1.731 1.00 90.25 83 ALA A O 1
ATOM 699 N N . TYR A 1 84 ? -18.971 1.080 1.745 1.00 89.94 84 TYR A N 1
ATOM 700 C CA . TYR A 1 84 ? -19.622 1.651 0.550 1.00 89.94 84 TYR A CA 1
ATOM 701 C C . TYR A 1 84 ? -18.652 2.061 -0.563 1.00 89.94 84 TYR A C 1
ATOM 703 O O . TYR A 1 84 ? -19.038 2.744 -1.511 1.00 89.94 84 TYR A O 1
ATOM 711 N N . LYS A 1 85 ? -17.377 1.687 -0.445 1.00 93.19 85 LYS A N 1
ATOM 712 C CA . LYS A 1 85 ? -16.372 1.950 -1.476 1.00 93.19 85 LYS A CA 1
ATOM 713 C C . LYS A 1 85 ? -15.193 1.003 -1.340 1.00 93.19 85 LYS A C 1
ATOM 715 O O . LYS A 1 85 ? -14.877 0.566 -0.239 1.00 93.19 85 LYS A O 1
ATOM 720 N N . SER A 1 86 ? -14.481 0.785 -2.433 1.00 94.75 86 SER A N 1
ATOM 721 C CA . SER A 1 86 ? -13.177 0.122 -2.430 1.00 94.75 86 SER A CA 1
ATOM 722 C C . SER A 1 86 ? -12.143 1.038 -3.066 1.00 94.75 86 SER A C 1
ATOM 724 O O . SER A 1 86 ? -12.384 1.604 -4.134 1.00 94.75 86 SER A O 1
ATOM 726 N N . CYS A 1 87 ? -10.997 1.205 -2.415 1.00 95.81 87 CYS A N 1
ATOM 727 C CA . CYS A 1 87 ? -9.888 1.993 -2.940 1.00 95.81 87 CYS A CA 1
ATOM 728 C C . CYS A 1 87 ? -8.736 1.072 -3.335 1.00 95.81 87 CYS A C 1
ATOM 730 O O . CYS A 1 87 ? -8.271 0.281 -2.526 1.00 95.81 87 CYS A O 1
ATOM 732 N N . THR A 1 88 ? -8.274 1.193 -4.575 1.00 97.00 88 THR A N 1
ATOM 733 C CA . THR A 1 88 ? -7.090 0.522 -5.110 1.00 97.00 88 THR A CA 1
ATOM 734 C C . THR A 1 88 ? -5.922 1.497 -5.151 1.00 97.00 88 THR A C 1
ATOM 736 O O . THR A 1 88 ? -6.059 2.621 -5.643 1.00 97.00 88 THR A O 1
ATOM 739 N N . PHE A 1 89 ? -4.769 1.034 -4.687 1.00 97.94 89 PHE A N 1
ATOM 740 C CA . PHE A 1 89 ? -3.483 1.707 -4.762 1.00 97.94 89 PHE A CA 1
ATOM 741 C C . PHE A 1 89 ? -2.513 0.790 -5.501 1.00 97.94 89 PHE A C 1
ATOM 743 O O . PHE A 1 89 ? -2.352 -0.370 -5.121 1.00 97.94 89 PHE A O 1
ATOM 750 N N . ILE A 1 90 ? -1.873 1.299 -6.551 1.00 98.00 90 ILE A N 1
ATOM 751 C CA . ILE A 1 90 ? -0.775 0.603 -7.227 1.00 98.00 90 ILE A CA 1
ATOM 752 C C . ILE A 1 90 ? 0.517 1.275 -6.795 1.00 98.00 90 ILE A C 1
ATOM 754 O O . ILE A 1 90 ? 0.761 2.437 -7.123 1.00 98.00 90 ILE A O 1
ATOM 758 N N . TYR A 1 91 ? 1.322 0.549 -6.036 1.00 98.06 91 TYR A N 1
ATOM 759 C CA . TYR A 1 91 ? 2.621 0.985 -5.560 1.00 98.06 91 TYR A CA 1
ATOM 760 C C . TYR A 1 91 ? 3.713 0.467 -6.487 1.00 98.06 91 TYR A C 1
ATOM 762 O O . TYR A 1 91 ? 3.752 -0.724 -6.769 1.00 98.06 91 TYR A O 1
ATOM 770 N N . ASN A 1 92 ? 4.586 1.358 -6.948 1.00 97.62 92 ASN A N 1
ATOM 771 C CA . ASN A 1 92 ? 5.792 1.014 -7.687 1.00 97.62 92 ASN A CA 1
ATOM 772 C C . ASN A 1 92 ? 6.929 0.826 -6.675 1.00 97.62 92 ASN A C 1
ATOM 774 O O . ASN A 1 92 ? 7.432 1.808 -6.119 1.00 97.62 92 ASN A O 1
ATOM 778 N N . SER A 1 93 ? 7.313 -0.424 -6.412 1.00 96.44 93 SER A N 1
ATOM 779 C CA . SER A 1 93 ? 8.355 -0.764 -5.437 1.00 96.44 93 SER A CA 1
ATOM 780 C C . SER A 1 93 ? 9.767 -0.534 -5.963 1.00 96.44 93 SER A C 1
ATOM 782 O O . SER A 1 93 ? 10.697 -0.460 -5.164 1.00 96.44 93 SER A O 1
ATOM 784 N N . THR A 1 94 ? 9.959 -0.364 -7.271 1.00 95.69 94 THR A N 1
ATOM 785 C CA . THR A 1 94 ? 11.267 0.010 -7.830 1.00 95.69 94 THR A CA 1
ATOM 786 C C . THR A 1 94 ? 11.564 1.487 -7.576 1.00 95.69 94 THR A C 1
ATOM 788 O O . THR A 1 94 ? 12.627 1.842 -7.069 1.00 95.69 94 THR A O 1
ATOM 791 N N . LYS A 1 95 ? 10.603 2.363 -7.882 1.00 95.81 95 LYS A N 1
ATOM 792 C CA . LYS A 1 95 ? 10.738 3.827 -7.794 1.00 95.81 95 LYS A CA 1
ATOM 793 C C . LYS A 1 95 ? 10.188 4.430 -6.498 1.00 95.81 95 LYS A C 1
ATOM 795 O O . LYS A 1 95 ? 10.319 5.633 -6.291 1.00 95.81 95 LYS A O 1
ATOM 800 N N . LYS A 1 96 ? 9.594 3.606 -5.634 1.00 96.12 96 LYS A N 1
ATOM 801 C CA . LYS A 1 96 ? 9.097 3.951 -4.295 1.00 96.12 96 LYS A CA 1
ATOM 802 C C . LYS A 1 96 ? 8.016 5.039 -4.286 1.00 96.12 96 LYS A C 1
ATOM 804 O O . LYS A 1 96 ? 8.103 5.989 -3.517 1.00 96.12 96 LYS A O 1
ATOM 809 N N . PHE A 1 97 ? 6.982 4.903 -5.121 1.00 96.50 97 PHE A N 1
ATOM 810 C CA . PHE A 1 97 ? 5.827 5.814 -5.092 1.00 96.50 97 PHE A CA 1
ATOM 811 C C . PHE A 1 97 ? 4.513 5.135 -5.499 1.00 96.50 97 PHE A C 1
ATOM 813 O O . PHE A 1 97 ? 4.498 4.132 -6.214 1.00 96.50 97 PHE A O 1
ATOM 820 N N . VAL A 1 98 ? 3.380 5.706 -5.074 1.00 97.12 98 VAL A N 1
ATOM 821 C CA . VAL A 1 98 ? 2.056 5.255 -5.529 1.00 97.12 98 VAL A CA 1
ATOM 822 C C . VAL A 1 98 ? 1.755 5.835 -6.905 1.00 97.12 98 VAL A C 1
ATOM 824 O O . VAL A 1 98 ? 1.571 7.034 -7.093 1.00 97.12 98 VAL A O 1
ATOM 827 N N . THR A 1 99 ? 1.701 4.929 -7.864 1.00 95.62 99 THR A N 1
ATOM 828 C CA . THR A 1 99 ? 1.552 5.156 -9.296 1.00 95.62 99 THR A CA 1
ATOM 829 C C . THR A 1 99 ? 0.104 5.360 -9.717 1.00 95.62 99 THR A C 1
ATOM 831 O O . THR A 1 99 ? -0.172 6.035 -10.712 1.00 95.62 99 THR A O 1
ATOM 834 N N . GLU A 1 100 ? -0.829 4.764 -8.983 1.00 95.25 100 GLU A N 1
ATOM 835 C CA . GLU A 1 100 ? -2.257 4.908 -9.219 1.00 95.25 100 GLU A CA 1
ATOM 836 C C . GLU A 1 100 ? -3.021 4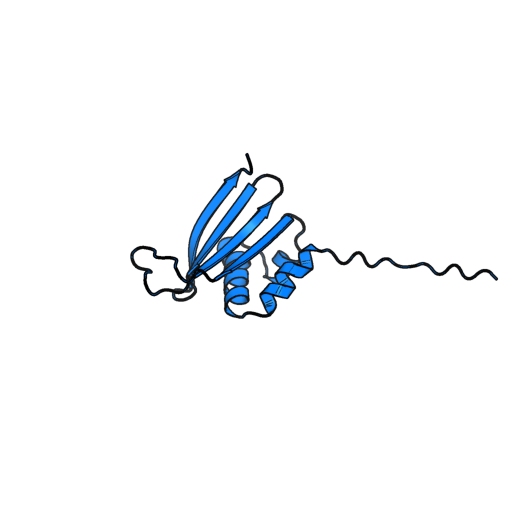.840 -7.899 1.00 95.25 100 GLU A C 1
ATOM 838 O O . GLU A 1 100 ? -2.726 4.008 -7.044 1.00 95.25 100 GLU A O 1
ATOM 843 N N . LYS A 1 101 ? -4.030 5.702 -7.763 1.00 96.31 101 LYS A N 1
ATOM 844 C CA . LYS A 1 101 ? -5.024 5.658 -6.692 1.00 96.31 101 LYS A CA 1
ATOM 845 C C . LYS A 1 101 ? -6.401 5.808 -7.317 1.00 96.31 101 LYS A C 1
ATOM 847 O O . LYS A 1 101 ? -6.694 6.851 -7.902 1.00 96.31 101 LYS A O 1
ATOM 852 N N . ARG A 1 102 ? -7.256 4.799 -7.176 1.00 96.31 102 ARG A N 1
ATOM 853 C CA . ARG A 1 102 ? -8.645 4.846 -7.655 1.00 96.31 102 ARG A CA 1
ATOM 854 C C . ARG A 1 102 ? -9.581 4.332 -6.583 1.00 96.31 102 ARG A C 1
ATOM 856 O O . ARG A 1 102 ? -9.325 3.289 -5.999 1.00 96.31 102 ARG A O 1
ATOM 863 N N . CYS A 1 103 ? -10.662 5.056 -6.333 1.00 95.19 103 CYS A N 1
ATOM 864 C CA . CYS A 1 103 ? -11.706 4.626 -5.415 1.00 95.19 103 CYS A CA 1
ATOM 865 C C . CYS A 1 103 ? -13.012 4.498 -6.185 1.00 95.19 103 CYS A C 1
ATOM 867 O O . CYS A 1 103 ? -13.393 5.415 -6.912 1.00 95.19 103 CYS A O 1
ATOM 869 N N . TYR A 1 104 ? -13.682 3.371 -6.003 1.00 91.50 104 TYR A N 1
ATOM 870 C CA . TYR A 1 104 ? -14.942 3.055 -6.653 1.00 91.50 104 TYR A CA 1
ATOM 871 C C . TYR A 1 104 ? -16.005 2.842 -5.584 1.00 91.50 104 TYR A C 1
ATOM 873 O O . TYR A 1 104 ? -15.729 2.225 -4.554 1.00 91.50 104 TYR A O 1
ATOM 881 N N . SER A 1 105 ? -17.201 3.378 -5.821 1.00 89.56 105 SER A N 1
ATOM 882 C CA . SER A 1 105 ? -18.388 3.017 -5.046 1.00 89.56 105 SER A CA 1
ATOM 883 C C . SER A 1 105 ? -18.650 1.520 -5.208 1.00 89.56 105 SER A C 1
ATOM 885 O O . SER A 1 105 ? -18.372 0.956 -6.267 1.00 89.56 105 SER A O 1
ATOM 887 N N . THR A 1 106 ? -19.169 0.868 -4.167 1.00 70.12 106 THR A N 1
ATOM 888 C CA . THR A 1 106 ? -19.630 -0.527 -4.281 1.00 70.12 106 THR A CA 1
ATOM 889 C C . THR A 1 106 ? -20.895 -0.658 -5.150 1.00 70.12 106 THR A C 1
ATOM 891 O O . THR A 1 106 ? -21.275 -1.780 -5.473 1.00 70.12 106 THR A O 1
ATOM 894 N N . TRP A 1 107 ? -21.514 0.475 -5.527 1.00 54.50 107 TRP A N 1
ATOM 895 C CA . TRP A 1 107 ? -22.743 0.619 -6.324 1.00 54.50 107 TRP A CA 1
ATOM 896 C C . TRP A 1 107 ? -22.555 1.599 -7.480 1.00 54.50 107 TRP A C 1
ATOM 898 O O . TRP A 1 107 ? -22.014 2.701 -7.208 1.00 54.50 107 TRP A O 1
#

Sequence (107 aa):
MKTIFFFLMAVSSVKAYECAHFMKDQGKVETLTHTAVEVLKYDSLGHFCTEDQYLDLELNFMPNYFKYREENDDHYKLMIHYAYKSCTFIYNSTKKFVTEKRCYSTW